Protein AF-S2L6U7-F1 (afdb_monomer_lite)

pLDDT: mean 84.63, std 10.73, range [53.78, 97.56]

Foldseek 3Di:
DDDLVVQLVVVVVVVPDDSVRSSVVSVVVVVVVVVDCDPVNVVPDDDPVNVVVVVVVVVVVVVVVVVVVVVVVVVVVVVVVVVVVD

Secondary structure (DSSP, 8-state):
---HHHHHHHHHHTTSS-HHHHHHHHHHHHHHHHTS--HHHHHTPPPHHHHHHHHHHHHHHHHHHHHHHHHHHHHHHHHHHHHHH-

Sequence (86 aa):
MLDTYEYAQRLQKDGAFTEQQARLLAQERLALEEHIMTRSDLANLVTKQDLSQALSQLELKLTLRMGAMQIAAIGILVAAMKLLIA

Radius of gyration: 32.71 Å; chains: 1; bounding box: 61×21×86 Å

Organism: Litchfieldella anticariensis (strain DSM 16096 / CECT 5854 / CIP 108499 / LMG 22089 / FP35) (NCBI:txid1121939)

Structure (mmCIF, N/CA/C/O backbone):
data_AF-S2L6U7-F1
#
_entry.id   AF-S2L6U7-F1
#
loop_
_atom_site.group_PDB
_atom_site.id
_atom_site.type_symbol
_atom_site.label_atom_id
_atom_site.label_alt_id
_atom_site.label_comp_id
_atom_site.label_asym_id
_atom_site.label_entity_id
_atom_site.label_seq_id
_atom_site.pdbx_PDB_ins_code
_atom_site.Cartn_x
_atom_site.Cartn_y
_atom_site.Cartn_z
_atom_site.occupancy
_atom_site.B_iso_or_equiv
_atom_site.auth_seq_id
_atom_site.auth_comp_id
_atom_site.auth_asym_id
_atom_site.auth_atom_id
_atom_site.pdbx_PDB_model_num
ATOM 1 N N . MET A 1 1 ? -25.610 -5.368 15.885 1.00 53.78 1 MET A N 1
ATOM 2 C CA . MET A 1 1 ? -25.938 -4.156 16.659 1.00 53.78 1 MET A CA 1
ATOM 3 C C . MET A 1 1 ? -26.649 -4.627 17.915 1.00 53.78 1 MET A C 1
ATOM 5 O O . MET A 1 1 ? -27.590 -5.399 17.773 1.00 53.78 1 MET A O 1
ATOM 9 N N . LEU A 1 2 ? -26.127 -4.318 19.105 1.00 59.25 2 LEU A N 1
ATOM 10 C CA . LEU A 1 2 ? -26.751 -4.756 20.356 1.00 59.25 2 LEU A CA 1
ATOM 11 C C . LEU A 1 2 ? -28.044 -3.969 2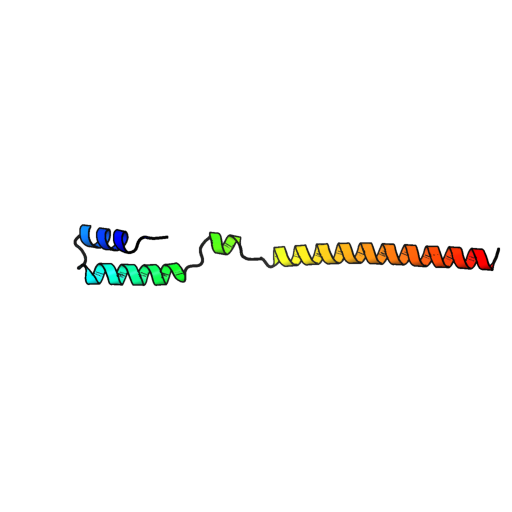0.591 1.00 59.25 2 LEU A C 1
ATOM 13 O O . LEU A 1 2 ? -28.043 -2.744 20.498 1.00 59.25 2 LEU A O 1
ATOM 17 N N . ASP A 1 3 ? -29.129 -4.674 20.898 1.00 74.25 3 ASP A N 1
ATOM 18 C CA . ASP A 1 3 ? -30.411 -4.054 21.210 1.00 74.25 3 ASP A CA 1
ATOM 19 C C . ASP A 1 3 ? -30.404 -3.568 22.670 1.00 74.25 3 ASP A C 1
ATOM 21 O O . ASP A 1 3 ? -30.405 -4.363 23.619 1.00 74.25 3 ASP A O 1
ATOM 25 N N . THR A 1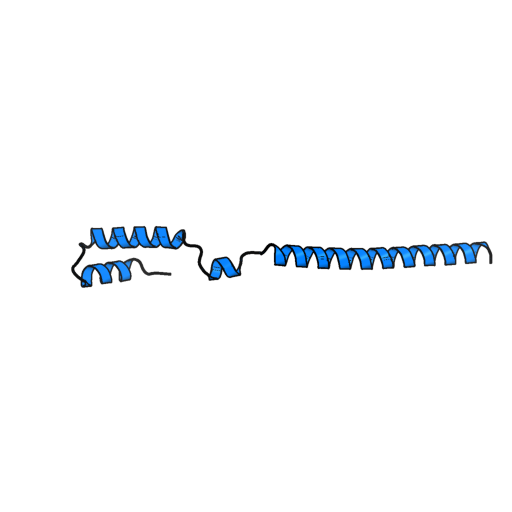 4 ? -30.342 -2.244 22.856 1.00 76.19 4 THR A N 1
ATOM 26 C CA . THR A 1 4 ? -30.329 -1.576 24.170 1.00 76.19 4 THR A CA 1
ATOM 27 C C . THR A 1 4 ? -31.510 -2.018 25.032 1.00 76.19 4 THR A C 1
ATOM 29 O O . THR A 1 4 ? -31.401 -2.089 26.258 1.00 76.19 4 THR A O 1
ATOM 32 N N . TYR A 1 5 ? -32.641 -2.322 24.390 1.00 74.50 5 TYR A N 1
ATOM 33 C CA . TYR A 1 5 ? -33.880 -2.690 25.051 1.00 74.50 5 TYR A CA 1
ATOM 34 C C . TYR A 1 5 ? -33.832 -4.113 25.623 1.00 74.50 5 TYR A C 1
ATOM 36 O O . TYR A 1 5 ? -34.172 -4.310 26.791 1.00 74.50 5 TYR A O 1
ATOM 44 N N . GLU A 1 6 ? -33.339 -5.094 24.859 1.00 80.31 6 GLU A N 1
ATOM 45 C CA . GLU A 1 6 ? -33.163 -6.466 25.360 1.00 80.31 6 GLU A CA 1
ATOM 46 C C . GLU A 1 6 ? -32.131 -6.541 26.488 1.00 80.31 6 GLU A C 1
ATOM 48 O O . GLU A 1 6 ? -32.325 -7.264 27.469 1.00 80.31 6 GLU A O 1
ATOM 53 N N . TYR A 1 7 ? -31.032 -5.791 26.371 1.00 77.81 7 TYR A N 1
ATOM 54 C CA . TYR A 1 7 ? -29.998 -5.772 27.403 1.00 77.81 7 TYR A CA 1
ATOM 55 C C . TYR A 1 7 ? -30.527 -5.180 28.718 1.00 77.81 7 TYR A C 1
ATOM 57 O O . TYR A 1 7 ? -30.295 -5.748 29.787 1.00 77.81 7 TYR A O 1
ATOM 65 N N . ALA A 1 8 ? -31.318 -4.105 28.643 1.00 77.06 8 ALA A N 1
ATOM 66 C CA . ALA A 1 8 ? -31.995 -3.542 29.807 1.00 77.06 8 ALA A CA 1
ATOM 67 C C . ALA A 1 8 ? -33.032 -4.513 30.407 1.00 77.06 8 ALA A C 1
ATOM 69 O O . ALA A 1 8 ? -33.086 -4.665 31.628 1.00 77.06 8 ALA A O 1
ATOM 70 N N . GLN A 1 9 ? -33.809 -5.225 29.580 1.00 78.56 9 GLN A N 1
ATOM 71 C CA . GLN A 1 9 ? -34.754 -6.242 30.062 1.00 78.56 9 GLN A CA 1
ATOM 72 C C . GLN A 1 9 ? -34.062 -7.405 30.779 1.00 78.56 9 GLN A C 1
ATOM 74 O O . GLN A 1 9 ? -34.583 -7.900 31.778 1.00 78.56 9 GLN A O 1
ATOM 79 N N . ARG A 1 10 ? -32.897 -7.852 30.296 1.00 79.75 10 ARG A N 1
ATOM 80 C CA . ARG A 1 10 ? -32.101 -8.893 30.968 1.00 79.75 10 ARG A CA 1
ATOM 81 C C . ARG A 1 10 ? -31.639 -8.441 32.351 1.00 79.75 10 ARG A C 1
ATOM 83 O O . ARG A 1 10 ? -31.874 -9.149 33.321 1.00 79.75 10 ARG A O 1
ATOM 90 N N . LEU A 1 11 ? -31.100 -7.226 32.449 1.00 75.69 11 LEU A N 1
ATOM 91 C CA . LEU A 1 11 ? -30.674 -6.630 33.721 1.00 75.69 11 LEU A CA 1
ATOM 92 C C . LEU A 1 11 ? -31.828 -6.468 34.724 1.00 75.69 11 LEU A C 1
ATOM 94 O O . LEU A 1 11 ? -31.619 -6.610 35.927 1.00 75.69 11 LEU A O 1
ATOM 98 N N . GLN A 1 12 ? -33.046 -6.201 34.241 1.00 78.06 12 GLN A N 1
ATOM 99 C CA . GLN A 1 12 ? -34.247 -6.191 35.081 1.00 78.06 12 GLN A CA 1
ATOM 100 C C . GLN A 1 12 ? -34.686 -7.594 35.510 1.00 78.06 12 GLN A C 1
ATOM 102 O O . GLN A 1 12 ? -35.093 -7.779 36.655 1.00 78.06 12 GLN A O 1
ATOM 107 N N . LYS A 1 13 ? -34.620 -8.582 34.608 1.00 78.62 13 LYS A N 1
ATOM 108 C CA . LYS A 1 13 ? -34.986 -9.979 34.898 1.00 78.62 13 LYS A CA 1
ATOM 109 C C . LYS A 1 13 ? -34.100 -10.604 35.967 1.00 78.62 13 LYS A C 1
ATOM 111 O O . LYS A 1 13 ? -34.598 -11.378 36.778 1.00 78.62 13 LYS A O 1
ATOM 116 N N . ASP A 1 14 ? -32.831 -10.217 35.995 1.00 76.75 14 ASP A N 1
ATOM 117 C CA . ASP A 1 14 ? -31.872 -10.653 37.009 1.00 76.75 14 ASP A CA 1
ATOM 118 C C . ASP A 1 14 ? -32.114 -9.977 38.378 1.00 76.75 14 ASP A C 1
ATOM 120 O O . ASP A 1 14 ? -31.432 -10.280 39.354 1.00 76.75 14 ASP A O 1
ATOM 124 N N . GLY A 1 15 ? -33.105 -9.077 38.480 1.00 67.38 15 GLY A N 1
ATOM 125 C CA . GLY A 1 15 ? -33.590 -8.484 39.732 1.00 67.38 15 GLY A CA 1
ATOM 126 C C . GLY A 1 15 ? -32.638 -7.484 40.393 1.00 67.38 15 GLY A C 1
ATOM 127 O O . GLY A 1 15 ? -32.959 -6.941 41.447 1.00 67.38 15 GLY A O 1
ATOM 128 N N . ALA A 1 16 ? -31.478 -7.226 39.788 1.00 68.00 16 ALA A N 1
ATOM 129 C CA . ALA A 1 16 ? -30.408 -6.430 40.382 1.00 68.00 16 ALA A CA 1
ATOM 130 C C . ALA A 1 16 ? -30.562 -4.911 40.173 1.00 68.00 16 ALA A C 1
ATOM 132 O O . ALA A 1 16 ? -29.932 -4.138 40.892 1.00 68.00 16 ALA A O 1
ATOM 133 N N . PHE A 1 17 ? -31.386 -4.467 39.213 1.00 74.19 17 PHE A N 1
ATOM 134 C CA . PHE A 1 17 ? -31.449 -3.060 38.803 1.00 74.19 17 PHE A CA 1
ATOM 135 C C . PHE A 1 17 ? -32.874 -2.571 38.528 1.00 74.19 17 PHE A C 1
ATOM 137 O O . PHE A 1 17 ? -33.720 -3.299 38.007 1.00 74.19 17 PHE A O 1
ATOM 144 N N . THR A 1 18 ? -33.132 -1.296 38.832 1.00 83.19 18 THR A N 1
ATOM 145 C CA . THR A 1 18 ? -34.380 -0.617 38.446 1.00 83.19 18 THR A CA 1
ATOM 146 C C . THR A 1 18 ? -34.401 -0.312 36.941 1.00 83.19 18 THR A C 1
ATOM 148 O O . THR A 1 18 ? -33.357 -0.279 36.291 1.00 83.19 18 THR A O 1
ATOM 151 N N . GLU A 1 19 ? -35.580 -0.050 36.360 1.00 78.69 19 GLU A N 1
ATOM 152 C CA . GLU A 1 19 ? -35.721 0.229 34.915 1.00 78.69 19 GLU A CA 1
ATOM 153 C C . GLU A 1 19 ? -34.824 1.377 34.431 1.00 78.69 19 GLU A C 1
ATOM 155 O O . GLU A 1 19 ? -34.184 1.283 33.383 1.00 78.69 19 GLU A O 1
ATOM 160 N N . GLN A 1 20 ? -34.742 2.452 35.217 1.00 79.56 20 GLN A N 1
ATOM 161 C CA . GLN A 1 20 ? -33.902 3.604 34.895 1.00 79.56 20 GLN A CA 1
ATOM 162 C C . GLN A 1 20 ? -32.409 3.267 34.973 1.00 79.56 20 GLN A C 1
ATOM 164 O O . GLN A 1 20 ? -31.650 3.675 34.097 1.00 79.56 20 GLN A O 1
ATOM 169 N N . GLN A 1 21 ? -31.992 2.488 35.973 1.00 79.75 21 GLN A N 1
ATOM 170 C CA . GLN A 1 21 ? -30.596 2.069 36.129 1.00 79.75 21 GLN A CA 1
ATOM 171 C C . GLN A 1 21 ? -30.163 1.118 35.010 1.00 79.75 21 GLN A C 1
ATOM 173 O O . GLN A 1 21 ? -29.087 1.292 34.444 1.00 79.75 21 GLN A O 1
ATOM 178 N N . ALA A 1 22 ? -31.020 0.165 34.637 1.00 81.44 22 ALA A N 1
ATOM 179 C CA . ALA A 1 22 ? -30.751 -0.776 33.554 1.00 81.44 22 ALA A CA 1
ATOM 180 C C . ALA A 1 22 ? -30.594 -0.066 32.198 1.00 81.44 22 ALA A C 1
ATOM 182 O O . ALA A 1 22 ? -29.705 -0.409 31.421 1.00 81.44 22 ALA A O 1
ATOM 183 N N . ARG A 1 23 ? -31.416 0.959 31.924 1.00 80.94 23 ARG A N 1
ATOM 184 C CA . ARG A 1 23 ? -31.307 1.771 30.699 1.00 80.94 23 ARG A CA 1
ATOM 185 C C . ARG A 1 23 ? -30.039 2.619 30.658 1.00 80.94 23 ARG A C 1
ATOM 187 O O . ARG A 1 23 ? -29.411 2.685 29.607 1.00 80.94 23 ARG A O 1
ATOM 194 N N . LEU A 1 24 ? -29.657 3.234 31.777 1.00 85.62 24 LEU A N 1
ATOM 195 C CA . LEU A 1 24 ? -28.418 4.015 31.877 1.00 85.62 24 LEU A CA 1
ATOM 196 C C . LEU A 1 24 ? -27.182 3.144 31.630 1.00 85.62 24 LEU A C 1
ATOM 198 O O . LEU A 1 24 ? -26.372 3.465 30.767 1.00 85.62 24 LEU A O 1
ATOM 202 N N . LEU A 1 25 ? -27.095 1.990 32.295 1.00 83.94 25 LEU A N 1
ATOM 203 C CA . LEU A 1 25 ? -26.020 1.013 32.084 1.00 83.94 25 LEU A CA 1
ATOM 204 C C . LEU A 1 25 ? -25.963 0.500 30.640 1.00 83.94 25 LEU A C 1
ATOM 206 O O . LEU A 1 25 ? -24.883 0.309 30.083 1.00 83.94 25 LEU A O 1
ATOM 210 N N . ALA A 1 26 ? -27.123 0.276 30.020 1.00 81.75 26 ALA A N 1
ATOM 211 C CA . ALA A 1 26 ? -27.198 -0.133 28.623 1.00 81.75 26 ALA A CA 1
ATOM 212 C C . ALA A 1 26 ? -26.668 0.953 27.671 1.00 81.75 26 ALA A C 1
ATOM 214 O O . ALA A 1 26 ? -25.972 0.630 26.708 1.00 81.75 26 ALA A O 1
ATOM 215 N N . GLN A 1 27 ? -26.965 2.226 27.948 1.00 81.25 27 GLN A N 1
ATOM 216 C CA . GLN A 1 27 ? -26.452 3.357 27.171 1.00 81.25 27 GLN A CA 1
ATOM 217 C C . GLN A 1 27 ? -24.943 3.540 27.348 1.00 81.25 27 GLN A C 1
ATOM 219 O O . GLN A 1 27 ? -24.238 3.682 26.352 1.00 81.25 27 GLN A O 1
ATOM 224 N N . GLU A 1 28 ? -24.429 3.475 28.577 1.00 83.75 28 GLU A N 1
ATOM 225 C CA . GLU A 1 28 ? -22.986 3.567 28.835 1.00 83.75 28 GLU A CA 1
ATOM 226 C C . GLU A 1 28 ? -22.214 2.443 28.142 1.00 83.75 28 GLU A C 1
ATOM 228 O O . GLU A 1 28 ? -21.168 2.676 27.538 1.00 83.75 28 GLU A O 1
ATOM 233 N N . ARG A 1 29 ? -22.754 1.220 28.166 1.00 80.69 29 ARG A N 1
ATOM 234 C CA . ARG A 1 29 ? -22.135 0.083 27.485 1.00 80.69 29 ARG A CA 1
ATOM 235 C C . ARG A 1 29 ? -22.086 0.274 25.968 1.00 80.69 29 ARG A C 1
ATOM 237 O O . ARG A 1 29 ? -21.078 -0.071 25.358 1.00 80.69 29 ARG A O 1
ATOM 244 N N . LEU A 1 30 ? -23.144 0.816 25.368 1.00 78.38 30 LEU A N 1
ATOM 245 C CA . LEU A 1 30 ? -23.168 1.125 23.937 1.00 78.38 30 LEU A CA 1
ATOM 246 C C . LEU A 1 30 ? -22.173 2.222 23.571 1.00 78.38 30 LEU A C 1
ATOM 248 O O . LEU A 1 30 ? -21.449 2.069 22.593 1.00 78.38 30 LEU A O 1
ATOM 252 N N . ALA A 1 31 ? -22.088 3.278 24.382 1.00 78.00 31 ALA A N 1
ATOM 253 C CA . ALA A 1 31 ? -21.093 4.326 24.194 1.00 78.00 31 ALA A CA 1
ATOM 254 C C . ALA A 1 31 ? -19.666 3.758 24.269 1.00 78.00 31 ALA A C 1
ATOM 256 O O . ALA A 1 31 ? -18.815 4.127 23.466 1.00 78.00 31 ALA A O 1
ATOM 257 N N . LEU A 1 32 ? -19.401 2.814 25.178 1.00 79.12 32 LEU A N 1
ATOM 258 C CA . LEU A 1 32 ? -18.118 2.111 25.235 1.00 79.12 32 LEU A CA 1
ATOM 259 C C . LEU A 1 32 ? -17.880 1.239 23.997 1.00 79.12 32 LEU A C 1
ATOM 261 O O . LEU A 1 32 ? -16.787 1.281 23.444 1.00 79.12 32 LEU A O 1
ATOM 265 N N . GLU A 1 33 ? -18.877 0.481 23.535 1.00 76.88 33 GLU A N 1
ATOM 266 C CA . GLU A 1 33 ? -18.767 -0.351 22.327 1.00 76.88 33 GLU A CA 1
ATOM 267 C C . GLU A 1 33 ? -18.510 0.466 21.057 1.00 76.88 33 GLU A C 1
ATOM 269 O O . GLU A 1 33 ? -17.730 0.026 20.217 1.00 76.88 33 GLU A O 1
ATOM 274 N N . GLU A 1 34 ? -19.077 1.667 20.938 1.00 72.50 34 GLU A N 1
ATOM 275 C CA . GLU A 1 34 ? -18.805 2.582 19.821 1.00 72.50 34 GLU A CA 1
ATOM 276 C C . GLU A 1 34 ? -17.336 3.042 19.781 1.00 72.50 34 GLU A C 1
ATOM 278 O O . GLU A 1 34 ? -16.790 3.308 18.713 1.00 72.50 34 GLU A O 1
ATOM 283 N N . HIS A 1 35 ? -16.664 3.069 20.935 1.00 70.94 35 HIS A N 1
ATOM 284 C CA . HIS A 1 35 ? -15.248 3.425 21.048 1.00 70.94 35 HIS A CA 1
ATOM 285 C C . HIS A 1 35 ? -14.310 2.208 21.004 1.00 70.94 35 HIS A C 1
ATOM 287 O O . HIS A 1 35 ? -13.086 2.370 21.037 1.00 70.94 35 HIS A O 1
ATOM 293 N N . ILE A 1 36 ? -14.845 0.984 20.931 1.00 77.56 36 ILE A N 1
ATOM 294 C CA . ILE A 1 36 ? -14.036 -0.230 20.838 1.00 77.56 36 ILE A CA 1
ATOM 295 C C . ILE A 1 36 ? -13.747 -0.523 19.371 1.00 77.56 36 ILE A C 1
ATOM 297 O O . ILE A 1 36 ? -14.628 -0.873 18.591 1.00 77.56 36 ILE A O 1
ATOM 301 N N . MET A 1 37 ? -12.466 -0.464 19.019 1.00 67.69 37 MET A N 1
ATOM 302 C CA . MET A 1 37 ? -11.995 -0.944 17.728 1.00 67.69 37 MET A CA 1
ATOM 303 C C . MET A 1 37 ? -12.201 -2.462 17.643 1.00 67.69 37 MET A C 1
ATOM 305 O O . MET A 1 37 ? -11.610 -3.233 18.405 1.00 67.69 37 MET A O 1
ATOM 309 N N . THR A 1 38 ? -13.061 -2.909 16.734 1.00 77.12 38 THR A N 1
ATOM 310 C CA . THR A 1 38 ? -13.386 -4.326 16.580 1.00 77.12 38 THR A CA 1
ATOM 311 C C . THR A 1 38 ? -12.349 -5.041 15.717 1.00 77.12 38 THR A C 1
ATOM 313 O O . THR A 1 38 ? -11.616 -4.434 14.939 1.00 77.12 38 THR A O 1
ATOM 316 N N . ARG A 1 39 ? -12.309 -6.379 15.782 1.00 70.00 39 ARG A N 1
ATOM 317 C CA . ARG A 1 39 ? -11.451 -7.183 14.887 1.00 70.00 39 ARG A CA 1
ATOM 318 C C . ARG A 1 39 ? -11.738 -6.923 13.401 1.00 70.00 39 ARG A C 1
ATOM 320 O O . ARG A 1 39 ? -10.832 -7.064 12.587 1.00 70.00 39 ARG A O 1
ATOM 327 N N . SER A 1 40 ? -12.974 -6.545 13.065 1.00 72.38 40 SER A N 1
ATOM 328 C CA . SER A 1 40 ? -13.359 -6.149 11.707 1.00 72.38 40 SER A CA 1
ATOM 329 C C . SER A 1 40 ? -12.721 -4.820 11.307 1.00 72.38 40 SER A C 1
ATOM 331 O O . SER A 1 40 ? -12.275 -4.672 10.173 1.00 72.38 40 SER A O 1
ATOM 333 N N . ASP A 1 41 ? -12.626 -3.871 12.237 1.00 75.06 41 ASP A N 1
ATOM 334 C CA . ASP A 1 41 ? -11.984 -2.581 11.982 1.00 75.06 41 ASP A CA 1
ATOM 335 C C . ASP A 1 41 ? -10.478 -2.756 11.783 1.00 75.06 41 ASP A C 1
ATOM 337 O O . ASP A 1 41 ? -9.900 -2.133 10.896 1.00 75.06 41 ASP A O 1
ATOM 341 N N . LEU A 1 42 ? -9.851 -3.681 12.523 1.00 71.88 42 LEU A N 1
ATOM 342 C CA . LEU A 1 42 ? -8.447 -4.037 12.307 1.00 71.88 42 LEU A CA 1
ATOM 343 C C . LEU A 1 42 ? -8.191 -4.669 10.933 1.00 71.88 42 LEU A C 1
ATOM 345 O O . LEU A 1 42 ? -7.130 -4.445 10.359 1.00 71.88 42 LEU A O 1
ATOM 349 N N . ALA A 1 43 ? -9.138 -5.446 10.402 1.00 73.56 43 ALA A N 1
ATOM 350 C CA . ALA A 1 43 ? -8.993 -6.088 9.095 1.00 73.56 43 ALA A CA 1
ATOM 351 C C . ALA A 1 43 ? -9.004 -5.084 7.928 1.00 73.56 43 ALA A C 1
ATOM 353 O O . ALA A 1 43 ? -8.462 -5.379 6.867 1.00 73.56 43 ALA A O 1
ATOM 354 N N . ASN A 1 44 ? -9.589 -3.900 8.133 1.00 72.62 44 ASN A N 1
ATOM 355 C CA . ASN A 1 44 ? -9.651 -2.829 7.136 1.00 72.62 44 ASN A CA 1
ATOM 356 C C . ASN A 1 44 ? -8.534 -1.783 7.296 1.00 72.62 44 ASN A C 1
ATOM 358 O O . ASN A 1 44 ? -8.477 -0.818 6.531 1.00 72.62 44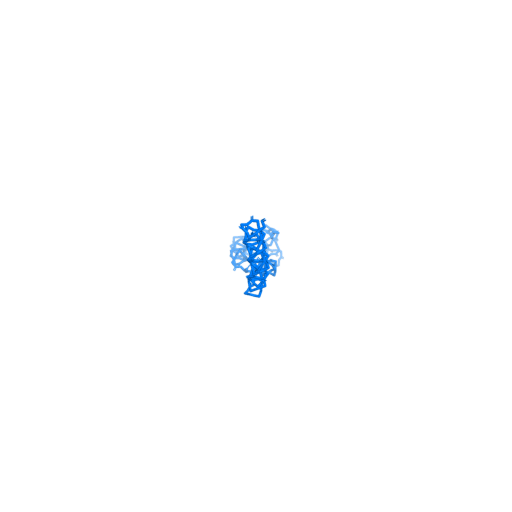 ASN A O 1
ATOM 362 N N . LEU A 1 45 ? -7.643 -1.944 8.278 1.00 81.12 45 LEU A N 1
ATOM 363 C CA . LEU A 1 45 ? -6.488 -1.069 8.431 1.00 81.12 45 LEU A CA 1
ATOM 364 C C . LEU A 1 45 ? -5.442 -1.395 7.370 1.00 81.12 45 LEU A C 1
ATOM 366 O O . LEU A 1 45 ? -4.913 -2.503 7.317 1.00 81.12 45 LEU A O 1
ATOM 370 N N . VAL A 1 46 ? -5.070 -0.385 6.587 1.00 81.94 46 VAL A N 1
ATOM 371 C CA . VAL A 1 46 ? -3.878 -0.459 5.742 1.00 81.94 46 VAL A CA 1
ATOM 372 C C . VAL A 1 46 ? -2.654 -0.524 6.646 1.00 81.94 46 VAL A C 1
ATOM 374 O O . VAL A 1 46 ? -2.394 0.386 7.440 1.00 81.94 46 VAL A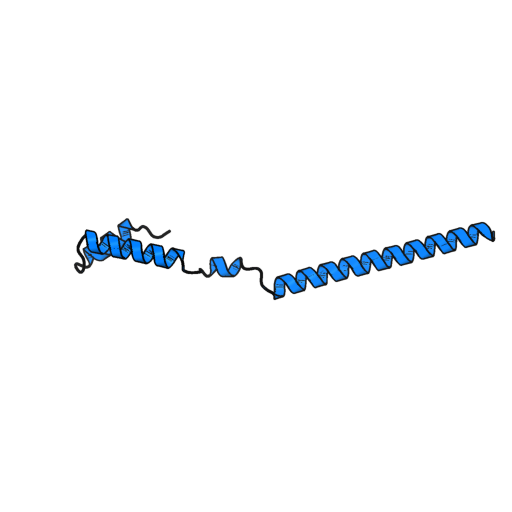 O 1
ATOM 377 N N . THR A 1 47 ? -1.883 -1.598 6.529 1.00 86.75 47 THR A N 1
ATOM 378 C CA . THR A 1 47 ? -0.656 -1.762 7.299 1.00 86.75 47 THR A CA 1
ATOM 379 C C . THR A 1 47 ? 0.520 -1.076 6.607 1.00 86.75 47 THR A C 1
ATOM 381 O O . THR A 1 47 ? 0.526 -0.808 5.403 1.00 86.75 47 THR A O 1
ATOM 384 N N . LYS A 1 48 ? 1.589 -0.829 7.371 1.00 85.12 48 LYS A N 1
ATOM 385 C CA . LYS A 1 48 ? 2.863 -0.353 6.805 1.00 85.12 48 LYS A CA 1
ATOM 386 C C . LYS A 1 48 ? 3.421 -1.320 5.755 1.00 85.12 48 LYS A C 1
ATOM 388 O O . LYS A 1 48 ? 4.080 -0.882 4.816 1.00 85.12 48 LYS A O 1
ATOM 393 N N . GLN A 1 49 ? 3.155 -2.616 5.917 1.00 87.62 49 GLN A N 1
ATOM 394 C CA . GLN A 1 49 ? 3.592 -3.648 4.986 1.00 87.62 49 GLN A CA 1
ATOM 395 C C . GLN A 1 49 ? 2.841 -3.550 3.654 1.00 87.62 49 GLN A C 1
ATOM 397 O O . GLN A 1 49 ? 3.486 -3.576 2.607 1.00 87.62 49 GLN A O 1
ATOM 402 N N . ASP A 1 50 ? 1.523 -3.335 3.689 1.00 89.06 50 ASP A N 1
ATOM 403 C CA . ASP A 1 50 ? 0.709 -3.135 2.480 1.00 89.06 50 ASP A CA 1
ATOM 404 C C . ASP A 1 50 ? 1.195 -1.921 1.684 1.00 89.06 50 ASP A C 1
ATOM 406 O O . ASP A 1 50 ? 1.369 -1.980 0.464 1.00 89.06 50 ASP A O 1
ATOM 410 N N . LEU A 1 51 ? 1.495 -0.827 2.392 1.00 91.19 51 LEU A N 1
ATOM 411 C CA . LEU A 1 51 ? 2.006 0.392 1.776 1.00 91.19 51 LEU A CA 1
ATOM 412 C C . LEU A 1 51 ? 3.393 0.178 1.153 1.00 91.19 51 LEU A C 1
ATOM 414 O O . LEU A 1 51 ? 3.627 0.584 0.016 1.00 91.19 51 LEU A O 1
ATOM 418 N N . SER A 1 52 ? 4.299 -0.500 1.864 1.00 93.88 52 SER A N 1
ATOM 419 C CA . SER A 1 52 ? 5.629 -0.837 1.345 1.00 93.88 52 SER A CA 1
ATOM 420 C C . SER A 1 52 ? 5.540 -1.701 0.090 1.00 93.88 52 SER A C 1
ATOM 422 O O . SER A 1 52 ? 6.263 -1.462 -0.873 1.00 93.88 52 SER A O 1
ATOM 424 N N . GLN A 1 53 ? 4.645 -2.688 0.076 1.00 95.06 53 GLN A N 1
ATOM 425 C CA . GLN A 1 53 ? 4.460 -3.566 -1.072 1.00 95.06 53 GLN A CA 1
ATOM 426 C C . GLN A 1 53 ? 3.913 -2.803 -2.284 1.00 95.06 53 GLN A C 1
ATOM 428 O O . GLN A 1 53 ? 4.403 -2.996 -3.399 1.00 95.06 53 GLN A O 1
ATOM 433 N N . ALA A 1 54 ? 2.939 -1.913 -2.079 1.00 94.75 54 ALA A N 1
ATOM 434 C CA . ALA A 1 54 ? 2.406 -1.064 -3.140 1.00 94.75 54 ALA A CA 1
ATOM 435 C C . ALA A 1 54 ? 3.486 -0.141 -3.731 1.00 94.75 54 ALA A C 1
ATOM 437 O O . ALA A 1 54 ? 3.579 -0.009 -4.954 1.00 94.75 54 ALA A O 1
ATOM 438 N N . LEU A 1 55 ? 4.335 0.445 -2.881 1.00 96.81 55 LEU A N 1
ATOM 439 C CA . LEU A 1 55 ? 5.451 1.286 -3.316 1.00 96.81 55 LEU A CA 1
ATOM 440 C C . LEU A 1 55 ? 6.472 0.498 -4.139 1.00 96.81 55 LEU A C 1
ATOM 442 O O . LEU A 1 55 ? 6.777 0.906 -5.256 1.00 96.81 55 LEU A O 1
ATOM 446 N N . SER A 1 56 ? 6.923 -0.666 -3.669 1.00 96.75 56 SER A N 1
ATOM 447 C CA . SER A 1 56 ? 7.876 -1.491 -4.425 1.00 96.75 56 SER A CA 1
ATOM 448 C C . SER A 1 56 ? 7.316 -1.949 -5.776 1.00 96.75 56 SER A C 1
ATOM 450 O O . SER A 1 56 ? 8.036 -1.988 -6.774 1.00 96.75 56 SER A O 1
ATOM 452 N N . GLN A 1 57 ? 6.018 -2.266 -5.852 1.00 96.94 57 GLN A N 1
ATOM 453 C CA . GLN A 1 57 ? 5.373 -2.589 -7.129 1.00 96.94 57 GLN A CA 1
ATOM 454 C C . GLN A 1 57 ? 5.333 -1.390 -8.078 1.00 96.94 57 GLN A C 1
ATOM 456 O O . GLN A 1 57 ? 5.505 -1.554 -9.290 1.00 96.94 57 GLN A O 1
ATOM 461 N N . LEU A 1 58 ? 5.075 -0.193 -7.550 1.00 97.12 58 LEU A N 1
ATOM 462 C CA . LEU A 1 58 ? 5.053 1.032 -8.338 1.00 97.12 58 LEU A CA 1
ATOM 463 C C . LEU A 1 58 ? 6.448 1.374 -8.867 1.00 97.12 58 LEU A C 1
ATOM 465 O O . LEU A 1 58 ? 6.591 1.651 -10.059 1.00 97.12 58 LEU A O 1
ATOM 469 N N . GLU A 1 59 ? 7.464 1.294 -8.010 1.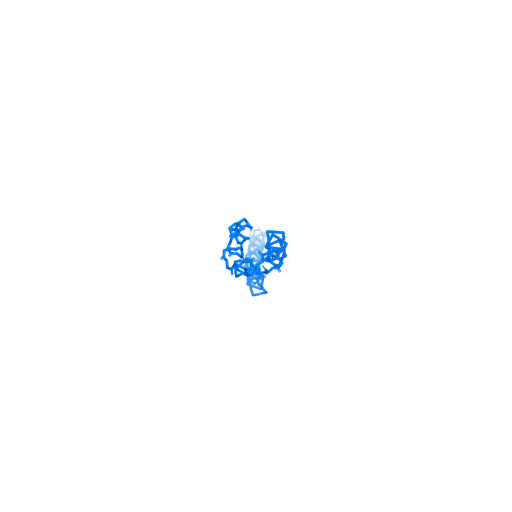00 97.44 59 GLU A N 1
ATOM 470 C CA . GLU A 1 59 ? 8.869 1.483 -8.374 1.00 97.44 59 GLU A CA 1
ATOM 471 C C . GLU A 1 59 ? 9.273 0.523 -9.490 1.00 97.44 59 GLU A C 1
ATOM 473 O O . GLU A 1 59 ? 9.743 0.970 -10.533 1.00 97.44 59 GLU A O 1
ATOM 478 N N . LEU A 1 60 ? 8.980 -0.773 -9.344 1.00 97.44 60 LEU A N 1
ATOM 479 C CA . LEU A 1 60 ? 9.281 -1.772 -10.369 1.00 97.44 60 LEU A CA 1
ATOM 480 C C . LEU A 1 60 ? 8.653 -1.417 -11.724 1.00 97.44 60 LEU A C 1
ATOM 482 O O . LEU A 1 60 ? 9.332 -1.457 -12.752 1.00 97.44 60 LEU A O 1
ATOM 486 N N . LYS A 1 61 ? 7.363 -1.054 -11.742 1.00 97.50 61 LYS A N 1
ATOM 487 C CA . LYS A 1 61 ? 6.653 -0.673 -12.975 1.00 97.50 61 LYS A CA 1
ATOM 488 C C . LYS A 1 61 ? 7.271 0.560 -13.627 1.00 97.50 61 LYS A C 1
ATOM 490 O O . LYS A 1 61 ? 7.408 0.598 -14.852 1.00 97.50 61 LYS A O 1
ATOM 495 N N . LEU A 1 62 ? 7.637 1.559 -12.828 1.00 97.00 62 LEU A N 1
ATOM 496 C CA . LEU A 1 62 ? 8.288 2.771 -13.315 1.00 97.00 62 LEU A CA 1
ATOM 497 C C . LEU A 1 62 ? 9.670 2.462 -13.884 1.00 97.00 62 LEU A C 1
ATOM 499 O O . LEU A 1 62 ? 9.950 2.868 -15.009 1.00 97.00 62 LEU A O 1
ATOM 503 N N . THR A 1 63 ? 10.495 1.692 -13.177 1.00 97.31 63 THR A N 1
ATOM 504 C CA . THR A 1 63 ? 11.824 1.285 -13.647 1.00 97.31 63 THR A CA 1
ATOM 505 C C . THR A 1 63 ? 11.741 0.537 -14.975 1.00 97.31 63 THR A C 1
ATOM 507 O O . THR A 1 63 ? 12.473 0.865 -15.906 1.00 97.31 63 THR A O 1
ATOM 510 N N . LEU A 1 64 ? 10.804 -0.406 -15.111 1.00 97.56 64 LEU A N 1
ATOM 511 C CA . LEU A 1 64 ? 10.576 -1.137 -16.362 1.00 97.56 64 LEU A CA 1
ATOM 512 C C . LEU A 1 64 ? 10.178 -0.208 -17.512 1.00 97.56 64 LEU A C 1
ATOM 514 O O . LEU A 1 64 ? 10.742 -0.290 -18.603 1.00 97.56 64 LEU A O 1
ATOM 518 N N . ARG A 1 65 ? 9.228 0.702 -17.273 1.00 96.56 65 ARG A N 1
ATOM 519 C CA . ARG A 1 65 ? 8.761 1.645 -18.298 1.00 96.56 65 ARG A CA 1
ATOM 520 C C . ARG A 1 65 ? 9.859 2.621 -18.719 1.00 96.56 65 ARG A C 1
ATOM 522 O O . ARG A 1 65 ? 9.991 2.901 -19.908 1.00 96.56 65 ARG A O 1
ATOM 529 N N . MET A 1 66 ? 10.649 3.108 -17.765 1.00 96.88 66 MET A N 1
ATOM 530 C CA . MET A 1 66 ? 11.784 3.996 -18.020 1.00 96.88 66 MET A CA 1
ATOM 531 C C . MET A 1 66 ? 12.873 3.281 -18.822 1.00 96.88 66 MET A C 1
ATOM 533 O O . MET A 1 66 ? 13.329 3.816 -19.830 1.00 96.88 66 MET A O 1
ATOM 537 N N . GLY A 1 67 ? 13.223 2.046 -18.450 1.00 95.69 67 GLY A N 1
ATOM 538 C CA . GLY A 1 67 ? 14.184 1.234 -19.198 1.00 95.69 67 GLY A CA 1
ATOM 539 C C . GLY A 1 67 ? 13.729 0.968 -20.636 1.00 95.69 67 GLY A C 1
ATOM 540 O O . GLY A 1 67 ? 14.495 1.169 -21.578 1.00 95.69 67 GLY A O 1
ATOM 541 N N . ALA A 1 68 ? 12.457 0.609 -20.835 1.00 97.31 68 ALA A N 1
ATOM 542 C CA . ALA A 1 68 ? 11.893 0.425 -22.173 1.00 97.31 68 ALA A CA 1
ATOM 543 C C . ALA A 1 68 ? 11.946 1.715 -23.011 1.00 97.31 68 ALA A C 1
ATOM 545 O O . ALA A 1 68 ? 12.311 1.678 -24.186 1.00 97.31 68 ALA A O 1
ATOM 546 N N . MET A 1 69 ? 11.629 2.864 -22.408 1.00 96.81 69 MET A N 1
ATOM 547 C CA . MET A 1 69 ? 11.694 4.164 -23.079 1.00 96.81 69 MET A CA 1
ATOM 548 C C . MET A 1 69 ? 13.129 4.532 -23.481 1.00 96.81 69 MET A C 1
ATOM 550 O O . MET A 1 69 ? 13.337 5.031 -24.585 1.00 96.81 69 MET A O 1
ATOM 554 N N . GLN A 1 70 ? 14.123 4.243 -22.636 1.00 96.31 70 GLN A N 1
ATOM 555 C CA . GLN A 1 70 ? 15.536 4.465 -22.956 1.00 96.31 70 GLN A CA 1
ATOM 556 C C . GLN A 1 70 ? 16.001 3.598 -24.129 1.00 96.31 70 GLN A C 1
ATOM 558 O O . GLN A 1 70 ? 16.636 4.110 -25.050 1.00 96.31 70 GLN A O 1
ATOM 563 N N . ILE A 1 71 ? 15.642 2.310 -24.140 1.00 96.75 71 ILE A N 1
ATOM 564 C CA . ILE A 1 71 ? 15.967 1.403 -25.251 1.00 96.75 71 ILE A CA 1
ATOM 565 C C . ILE A 1 71 ? 15.329 1.903 -26.551 1.00 96.75 71 ILE A C 1
ATOM 567 O O . ILE A 1 71 ? 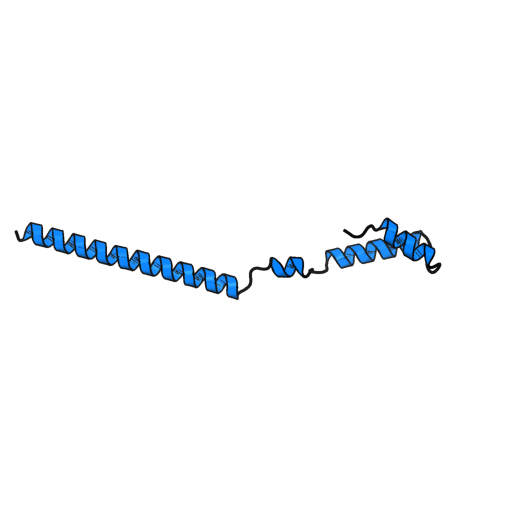16.000 1.967 -27.580 1.00 96.75 71 ILE A O 1
ATOM 571 N N . ALA A 1 72 ? 14.057 2.308 -26.503 1.00 96.50 72 ALA A N 1
ATOM 572 C CA . ALA A 1 72 ? 13.363 2.860 -27.661 1.00 96.50 72 ALA A CA 1
ATOM 573 C C . ALA A 1 72 ? 14.038 4.142 -28.175 1.00 96.50 72 ALA A C 1
ATOM 575 O O . ALA A 1 72 ? 14.281 4.268 -29.374 1.00 96.50 72 ALA A O 1
ATOM 576 N N . ALA A 1 73 ? 14.395 5.064 -27.278 1.00 96.88 73 ALA A N 1
ATOM 577 C CA . ALA A 1 73 ? 15.075 6.306 -27.633 1.00 96.88 73 ALA A CA 1
ATOM 578 C C . ALA A 1 73 ? 16.427 6.045 -28.314 1.00 96.88 73 ALA A C 1
ATOM 580 O O . ALA A 1 73 ? 16.709 6.621 -29.364 1.00 96.88 73 ALA A O 1
ATOM 581 N N . ILE A 1 74 ? 17.238 5.132 -27.769 1.00 96.56 74 ILE A N 1
ATOM 582 C CA . ILE A 1 74 ? 18.520 4.743 -28.372 1.00 96.56 74 ILE A CA 1
ATOM 583 C C . ILE A 1 74 ? 18.293 4.106 -29.747 1.00 96.56 74 ILE A C 1
ATOM 585 O O . ILE A 1 74 ? 18.977 4.464 -30.702 1.00 96.56 74 ILE A O 1
ATOM 589 N N . GLY A 1 75 ? 17.314 3.207 -29.880 1.00 96.56 75 GLY A N 1
ATOM 590 C CA . GLY A 1 75 ? 16.982 2.576 -31.159 1.00 96.56 75 GLY A CA 1
ATOM 591 C C . GLY A 1 75 ? 16.615 3.590 -32.247 1.00 96.56 75 GLY A C 1
ATOM 592 O O . GLY A 1 75 ? 17.106 3.491 -33.372 1.00 96.56 75 GLY A O 1
ATOM 593 N N . ILE A 1 76 ? 15.817 4.605 -31.899 1.00 96.50 76 ILE A N 1
ATOM 594 C CA . ILE A 1 76 ? 15.453 5.701 -32.809 1.00 96.50 76 ILE A CA 1
ATOM 595 C C . ILE A 1 76 ? 16.692 6.502 -33.219 1.00 96.50 76 ILE A C 1
ATOM 597 O O . ILE A 1 76 ? 16.888 6.754 -34.407 1.00 96.50 76 ILE A O 1
ATOM 601 N N . LEU A 1 77 ? 17.552 6.869 -32.263 1.00 96.06 77 LEU A N 1
ATOM 602 C CA . LEU A 1 77 ? 18.783 7.611 -32.549 1.00 96.06 77 LEU A CA 1
ATOM 603 C C . LEU A 1 77 ? 19.715 6.830 -33.482 1.00 96.06 77 LEU A C 1
ATOM 605 O O . LEU A 1 77 ? 20.242 7.392 -34.439 1.00 96.06 77 LEU A O 1
ATOM 609 N N . VAL A 1 78 ? 19.885 5.527 -33.248 1.00 97.00 78 VAL A N 1
ATOM 610 C CA . VAL A 1 78 ? 20.705 4.656 -34.102 1.00 97.00 78 VAL A CA 1
ATOM 611 C C . VAL A 1 78 ? 20.135 4.571 -35.517 1.00 97.00 78 VAL A C 1
ATOM 613 O O . VAL A 1 78 ? 20.886 4.688 -36.485 1.00 97.00 78 VAL A O 1
ATOM 616 N N . ALA A 1 79 ? 18.818 4.413 -35.660 1.00 96.25 79 ALA A N 1
ATOM 617 C CA . ALA A 1 79 ? 18.167 4.390 -36.967 1.00 96.25 79 ALA A CA 1
ATOM 618 C C . ALA A 1 79 ? 18.336 5.722 -37.720 1.00 96.25 79 ALA A C 1
ATOM 620 O O . ALA A 1 79 ? 18.663 5.716 -38.906 1.00 96.25 79 ALA A O 1
ATOM 621 N N . ALA A 1 80 ? 18.182 6.853 -37.027 1.00 95.94 80 ALA A N 1
ATOM 622 C CA . ALA A 1 80 ? 18.372 8.184 -37.598 1.00 95.94 80 ALA A CA 1
ATOM 623 C C . ALA A 1 80 ? 19.822 8.426 -38.049 1.00 95.94 80 ALA A C 1
ATOM 625 O O . ALA A 1 80 ? 20.045 8.916 -39.153 1.00 95.94 80 ALA A O 1
ATOM 626 N N . MET A 1 81 ? 20.814 8.029 -37.243 1.00 96.62 81 MET A N 1
ATOM 627 C CA . MET A 1 81 ? 22.226 8.106 -37.638 1.00 96.62 81 MET A CA 1
ATOM 628 C C . MET A 1 81 ? 22.516 7.240 -38.864 1.00 96.62 81 MET A C 1
ATOM 630 O O . MET A 1 81 ? 23.206 7.682 -39.778 1.00 96.62 81 MET A O 1
ATOM 634 N N . LYS A 1 82 ? 21.958 6.024 -38.917 1.00 95.25 82 LYS A N 1
ATOM 635 C CA . LYS A 1 82 ? 22.123 5.138 -40.073 1.00 95.25 82 LYS A CA 1
ATOM 636 C C . LYS A 1 82 ? 21.525 5.745 -41.343 1.00 95.25 82 LYS A C 1
ATOM 638 O O . LYS A 1 82 ? 22.133 5.604 -42.391 1.00 95.25 82 LYS A O 1
ATOM 643 N N . LEU A 1 83 ? 20.389 6.437 -41.246 1.00 94.31 83 LEU A N 1
ATOM 644 C CA . LEU A 1 83 ? 19.773 7.166 -42.362 1.00 94.31 83 LEU A CA 1
ATOM 645 C C . LEU A 1 83 ? 20.580 8.382 -42.833 1.00 94.31 83 LEU A C 1
ATOM 647 O O . LEU A 1 83 ? 20.469 8.745 -43.992 1.00 94.31 83 LEU A O 1
ATOM 651 N N . LEU A 1 84 ? 21.348 9.028 -41.952 1.00 91.44 84 LEU A N 1
ATOM 652 C CA . LEU A 1 84 ? 22.211 10.159 -42.317 1.00 91.44 84 LEU A CA 1
ATOM 653 C C . LEU A 1 84 ? 23.524 9.729 -42.978 1.00 91.44 84 LEU A C 1
ATOM 655 O O . LEU A 1 84 ? 24.123 10.513 -43.709 1.00 91.44 84 LEU A O 1
ATOM 659 N N . ILE A 1 85 ? 24.005 8.528 -42.650 1.00 87.62 85 ILE A N 1
ATOM 660 C CA . ILE A 1 85 ? 25.274 7.983 -43.154 1.00 87.62 85 ILE A CA 1
ATOM 661 C C . ILE A 1 85 ? 25.055 7.114 -44.409 1.00 87.62 85 ILE A C 1
ATOM 663 O O . ILE A 1 85 ? 25.996 6.930 -45.181 1.00 87.62 85 ILE A O 1
ATOM 667 N N . ALA A 1 86 ? 23.847 6.571 -44.598 1.00 66.00 86 ALA A N 1
ATOM 668 C CA . ALA A 1 86 ? 23.427 5.842 -45.798 1.00 66.00 86 ALA A CA 1
ATOM 669 C C . ALA A 1 86 ? 23.053 6.794 -46.941 1.00 66.00 86 ALA A C 1
ATOM 671 O O . ALA A 1 86 ? 23.336 6.420 -48.100 1.00 66.00 86 ALA A O 1
#